Protein AF-A0A0A9CVB9-F1 (afdb_monomer_lite)

Sequence (71 aa):
MTSGFTSESMKELLRLTSWCLNPVREHRPSMSFVETEIHRIREQEIRLTTVMAESSTPIVTLGSQLFTSTR

Foldseek 3Di:
DPPDFDPVLVVLVVVLVVQCVPPDNVSRDDPVVSVVSNVVSVVVRCVVPPPPVPDDPPPPDDPVVVDDDDD

Radius of gyration: 23.37 Å; chains: 1; bounding box: 41×21×75 Å

Organism: Arundo donax (NCBI:txid35708)

pLDDT: mean 86.24, std 14.72, range [44.88, 98.56]

Secondary structure (DSSP, 8-state):
------HHHHHHHHHHHHHHT-SSGGGSPPHHHHHHHHHHHHHHHHHHH-----S-------GGGT-----

Structure (mmCIF, N/CA/C/O backbone):
data_AF-A0A0A9CVB9-F1
#
_entry.id   AF-A0A0A9CVB9-F1
#
loop_
_atom_site.group_PDB
_atom_site.id
_atom_site.type_symbol
_atom_site.label_atom_id
_atom_site.label_alt_id
_atom_site.label_comp_id
_atom_site.label_asym_id
_atom_site.label_entity_id
_atom_site.label_seq_id
_atom_site.pdbx_PDB_ins_code
_atom_site.Cartn_x
_atom_site.Cartn_y
_atom_site.Cartn_z
_atom_site.occupancy
_atom_site.B_iso_or_equiv
_atom_site.auth_seq_id
_atom_site.auth_comp_id
_atom_site.auth_asym_id
_atom_site.auth_atom_id
_atom_site.pdbx_PDB_model_num
ATOM 1 N N . MET A 1 1 ? -7.662 -12.720 16.651 1.00 44.88 1 MET A N 1
ATOM 2 C CA . MET A 1 1 ? -7.674 -11.403 15.982 1.00 44.88 1 MET A CA 1
ATOM 3 C C . MET A 1 1 ? -6.967 -11.575 14.655 1.00 44.88 1 MET A C 1
ATOM 5 O O . MET A 1 1 ? -5.822 -12.005 14.659 1.00 44.88 1 MET A O 1
ATOM 9 N N . THR A 1 2 ? -7.655 -11.383 13.533 1.00 55.75 2 THR A N 1
ATOM 10 C CA . THR A 1 2 ? -7.032 -11.512 12.212 1.00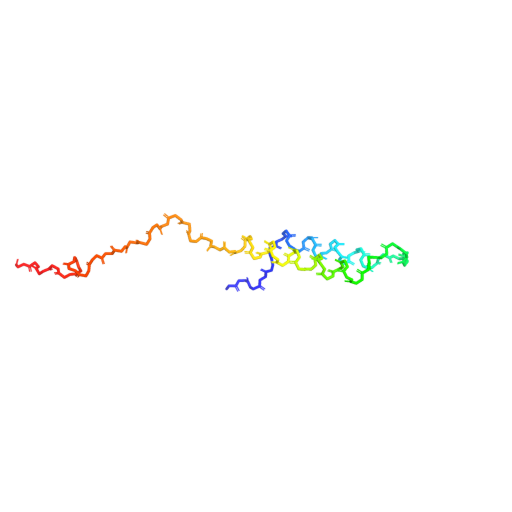 55.75 2 THR A CA 1
ATOM 11 C C . THR A 1 2 ? -6.163 -10.276 11.990 1.00 55.75 2 THR A C 1
ATOM 13 O O . THR A 1 2 ? -6.686 -9.185 11.794 1.00 55.75 2 THR A O 1
ATOM 16 N N . SER A 1 3 ? -4.843 -10.412 12.093 1.00 64.62 3 SER A N 1
ATOM 17 C CA . SER A 1 3 ? -3.882 -9.331 11.842 1.00 64.62 3 SER A CA 1
ATOM 18 C C . SER A 1 3 ? -3.719 -9.098 10.334 1.00 64.62 3 SER A C 1
ATOM 20 O O . SER A 1 3 ? -2.668 -9.393 9.765 1.00 64.62 3 SER A O 1
ATOM 22 N N . GLY A 1 4 ? -4.786 -8.665 9.666 1.00 74.56 4 GLY A N 1
ATOM 23 C CA . GLY A 1 4 ? -4.830 -8.515 8.214 1.00 74.56 4 GLY A CA 1
ATOM 24 C C . GLY A 1 4 ? -5.404 -7.170 7.792 1.00 74.56 4 GLY A C 1
ATOM 25 O O . GLY A 1 4 ? -6.194 -6.582 8.522 1.00 74.56 4 GLY A O 1
ATOM 26 N N . PHE A 1 5 ? -4.992 -6.716 6.608 1.00 87.38 5 PHE A N 1
ATOM 27 C CA . PHE A 1 5 ? -5.570 -5.557 5.936 1.00 87.38 5 PHE A CA 1
ATOM 28 C C . PHE A 1 5 ? -7.002 -5.854 5.474 1.00 87.38 5 PHE A C 1
ATOM 30 O O . PHE A 1 5 ? -7.320 -6.995 5.117 1.00 87.38 5 PHE A O 1
ATOM 37 N N . THR A 1 6 ? -7.847 -4.828 5.401 1.00 92.75 6 THR A N 1
ATOM 38 C CA . THR A 1 6 ? -9.145 -4.92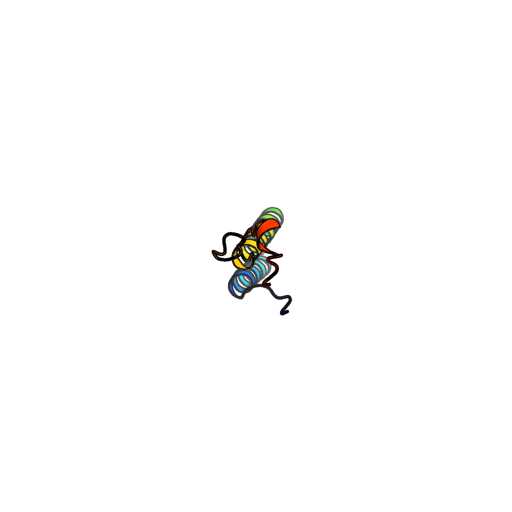8 4.726 1.00 92.75 6 THR A CA 1
ATOM 39 C C . THR A 1 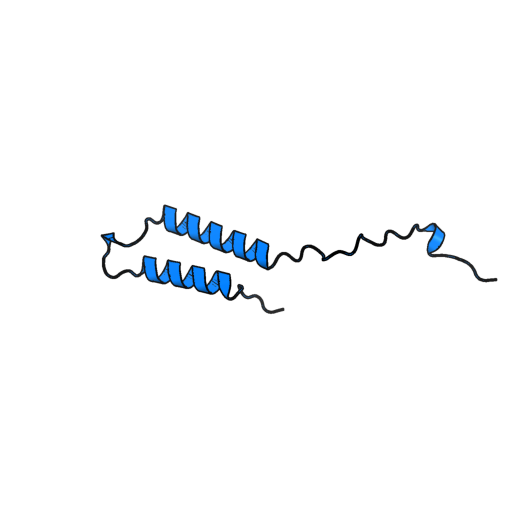6 ? -8.977 -5.317 3.252 1.00 92.75 6 THR A C 1
ATOM 41 O O . THR A 1 6 ? -7.953 -5.053 2.614 1.00 92.75 6 THR A O 1
ATOM 44 N N . SER A 1 7 ? -10.010 -5.939 2.675 1.00 93.88 7 SER A N 1
ATOM 45 C CA . SER A 1 7 ? -10.028 -6.288 1.249 1.00 93.88 7 SER A CA 1
ATOM 46 C C . SER A 1 7 ? -9.878 -5.062 0.340 1.00 93.88 7 SER A C 1
ATOM 48 O O . SER A 1 7 ? -9.285 -5.176 -0.733 1.00 93.88 7 SER A O 1
ATOM 50 N N . GLU A 1 8 ? -10.362 -3.896 0.777 1.00 93.31 8 GLU A N 1
ATOM 51 C CA . GLU A 1 8 ? -10.217 -2.634 0.050 1.00 93.31 8 GLU A CA 1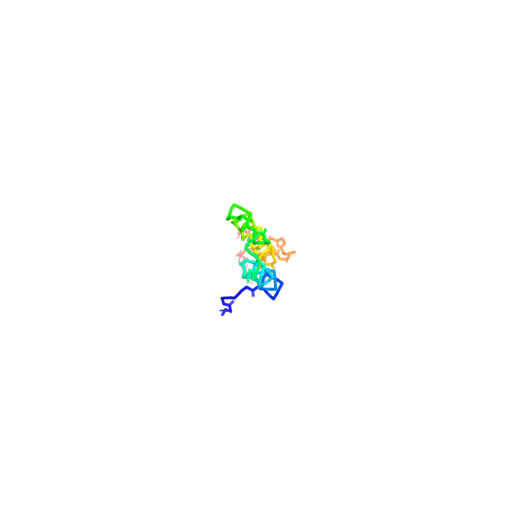
ATOM 52 C C . GLU A 1 8 ? -8.747 -2.201 -0.009 1.00 93.31 8 GLU A C 1
ATOM 54 O O . GLU A 1 8 ? -8.193 -2.040 -1.099 1.00 93.31 8 GLU A O 1
ATOM 59 N N . SER A 1 9 ? -8.069 -2.136 1.140 1.00 93.69 9 SER A N 1
ATOM 60 C CA . SER A 1 9 ? -6.646 -1.783 1.195 1.00 93.69 9 SER A CA 1
ATOM 61 C C . SER A 1 9 ? -5.774 -2.783 0.435 1.00 93.69 9 SER A C 1
ATOM 63 O O . SER A 1 9 ? -4.849 -2.388 -0.277 1.00 93.69 9 SER A O 1
ATOM 65 N N . MET A 1 10 ? -6.096 -4.081 0.498 1.00 95.69 10 MET A N 1
ATOM 66 C CA . MET A 1 10 ? -5.393 -5.109 -0.279 1.00 95.69 10 MET A CA 1
ATOM 67 C C . MET A 1 10 ? -5.566 -4.927 -1.788 1.00 95.69 10 MET A C 1
ATOM 69 O O . MET A 1 10 ? -4.610 -5.084 -2.548 1.00 95.69 10 MET A O 1
ATOM 73 N N . LYS A 1 11 ? -6.768 -4.575 -2.244 1.00 96.94 11 LYS A N 1
ATOM 74 C CA . LYS A 1 11 ? -7.046 -4.312 -3.660 1.00 96.94 11 LYS A CA 1
ATOM 75 C C . LYS A 1 11 ? -6.270 -3.098 -4.167 1.00 96.94 11 LYS A C 1
ATOM 77 O O . LYS A 1 11 ? -5.724 -3.152 -5.270 1.00 96.94 11 LYS A O 1
ATOM 82 N N . GLU A 1 12 ? -6.194 -2.024 -3.387 1.00 97.75 12 GLU A N 1
ATOM 83 C CA . GLU A 1 12 ? -5.390 -0.848 -3.738 1.00 97.75 12 GLU A CA 1
ATOM 84 C C . GLU A 1 12 ? -3.889 -1.169 -3.778 1.00 97.75 12 GLU A C 1
ATOM 86 O O . GLU A 1 12 ? -3.208 -0.812 -4.742 1.00 97.75 12 GLU A O 1
ATOM 91 N N . LEU A 1 13 ? -3.385 -1.930 -2.803 1.00 96.88 13 LEU A N 1
ATOM 92 C CA . LEU A 1 13 ? -1.983 -2.344 -2.759 1.00 96.88 13 LEU A CA 1
ATOM 93 C C . LEU A 1 13 ? -1.596 -3.229 -3.954 1.00 96.88 13 LEU A C 1
ATOM 95 O O . LEU A 1 13 ? -0.528 -3.051 -4.547 1.00 96.88 13 LEU A O 1
ATOM 99 N N . LEU A 1 14 ? -2.467 -4.161 -4.353 1.00 97.94 14 LEU A N 1
ATOM 100 C CA . LEU A 1 14 ? -2.250 -5.002 -5.534 1.00 97.94 14 LEU A CA 1
ATOM 101 C C . LEU A 1 14 ? -2.252 -4.184 -6.830 1.00 97.94 14 LEU A C 1
ATOM 103 O O . LEU A 1 14 ? -1.437 -4.443 -7.717 1.00 97.94 14 LEU A O 1
ATOM 107 N N . ARG A 1 15 ? -3.115 -3.166 -6.938 1.00 98.12 15 ARG A N 1
ATOM 108 C CA . ARG A 1 15 ? -3.111 -2.234 -8.079 1.00 98.12 15 ARG A CA 1
ATOM 109 C C . ARG A 1 15 ? -1.801 -1.455 -8.164 1.00 98.12 15 ARG A C 1
ATOM 111 O O . ARG A 1 15 ? -1.205 -1.413 -9.239 1.00 98.12 15 ARG A O 1
ATOM 118 N N . LEU A 1 16 ? -1.327 -0.903 -7.046 1.00 98.38 16 LEU A N 1
ATOM 119 C CA . LEU A 1 16 ? -0.043 -0.199 -6.992 1.00 98.38 16 LEU A CA 1
ATOM 120 C C . LEU A 1 16 ? 1.116 -1.132 -7.371 1.00 98.38 16 LEU A C 1
ATOM 122 O O . LEU A 1 16 ? 1.953 -0.779 -8.196 1.00 98.38 16 LEU A O 1
ATOM 126 N N . THR A 1 17 ? 1.113 -2.359 -6.844 1.00 98.31 17 THR A N 1
ATOM 127 C CA . THR A 1 17 ? 2.117 -3.385 -7.166 1.00 98.31 17 THR A CA 1
ATOM 128 C C . THR A 1 17 ? 2.126 -3.710 -8.661 1.00 98.31 17 THR A C 1
ATOM 130 O O . THR A 1 17 ? 3.185 -3.728 -9.285 1.00 98.31 17 THR A O 1
ATOM 133 N N . SER A 1 18 ? 0.952 -3.914 -9.265 1.00 98.38 18 SER A N 1
ATOM 134 C CA . SER A 1 18 ? 0.834 -4.165 -10.705 1.00 98.38 18 SER A CA 1
ATOM 135 C C . SER A 1 18 ? 1.367 -2.998 -11.540 1.00 98.38 18 SER A C 1
ATOM 137 O O . SER A 1 18 ? 2.017 -3.235 -12.557 1.00 98.38 18 SER A O 1
ATOM 139 N N . TRP A 1 19 ? 1.152 -1.754 -11.103 1.00 98.19 19 TRP A N 1
ATOM 140 C CA . TRP A 1 19 ? 1.677 -0.571 -11.784 1.00 98.19 19 TRP A CA 1
ATOM 141 C C . TRP A 1 19 ? 3.208 -0.473 -11.686 1.00 98.19 19 TRP A C 1
ATOM 143 O O . TRP A 1 19 ? 3.878 -0.221 -12.690 1.00 98.19 19 TRP A O 1
ATOM 153 N N . CYS A 1 20 ? 3.788 -0.769 -10.521 1.00 98.25 20 CYS A N 1
ATOM 154 C CA . CYS A 1 20 ? 5.242 -0.848 -10.340 1.00 98.25 20 CYS A CA 1
ATOM 155 C C . CYS A 1 20 ? 5.900 -1.915 -11.229 1.00 98.25 20 CYS A C 1
ATOM 157 O O . CYS A 1 20 ? 7.042 -1.749 -11.660 1.00 98.25 20 CYS A O 1
ATOM 159 N N . LEU A 1 21 ? 5.179 -2.998 -11.526 1.00 97.88 21 LEU A N 1
ATOM 160 C CA . LEU A 1 21 ? 5.641 -4.110 -12.359 1.00 97.88 21 LEU A CA 1
ATOM 161 C C . LEU A 1 21 ? 5.338 -3.929 -13.854 1.00 97.88 21 LEU A C 1
ATOM 163 O O . LEU A 1 21 ? 5.480 -4.884 -14.619 1.00 97.88 21 LEU A O 1
ATOM 167 N N . ASN A 1 22 ? 4.945 -2.730 -14.297 1.00 97.94 22 ASN A N 1
ATOM 168 C CA . ASN A 1 22 ? 4.659 -2.485 -15.709 1.00 97.94 22 ASN A CA 1
ATOM 169 C C . ASN A 1 22 ? 5.860 -2.901 -16.593 1.00 97.94 22 ASN A C 1
ATOM 171 O O . ASN A 1 22 ? 7.001 -2.511 -16.301 1.00 97.94 22 ASN A O 1
ATOM 175 N N . PRO A 1 23 ? 5.653 -3.692 -17.665 1.00 97.38 23 PRO A N 1
ATOM 176 C CA . PRO A 1 23 ? 6.745 -4.119 -18.539 1.00 97.38 23 PRO A CA 1
ATOM 177 C C . PRO A 1 23 ? 7.444 -2.936 -19.222 1.00 97.38 23 PRO A C 1
ATOM 179 O O . PRO A 1 23 ? 8.648 -2.998 -19.460 1.00 97.38 23 PRO A O 1
ATOM 182 N N . VAL A 1 24 ? 6.717 -1.844 -19.470 1.00 97.88 24 VAL A N 1
ATOM 183 C CA . VAL A 1 24 ? 7.253 -0.593 -20.013 1.00 97.88 24 VAL A CA 1
ATOM 184 C C . VAL A 1 24 ? 7.795 0.247 -18.858 1.00 97.88 24 VAL A C 1
ATOM 186 O O . VAL A 1 24 ? 7.049 0.647 -17.962 1.00 97.88 24 VAL A O 1
ATOM 189 N N . ARG A 1 25 ? 9.108 0.502 -18.851 1.00 95.94 25 ARG A N 1
ATOM 190 C CA . ARG A 1 25 ? 9.806 1.165 -17.735 1.00 95.94 25 ARG A CA 1
ATOM 191 C C . ARG A 1 25 ? 9.294 2.584 -17.503 1.00 95.94 25 ARG A C 1
ATOM 193 O O . ARG A 1 25 ? 9.154 2.998 -16.359 1.00 95.94 25 ARG A O 1
ATOM 200 N N . GLU A 1 26 ? 8.997 3.296 -18.578 1.00 97.38 26 GLU A N 1
ATOM 201 C CA . GLU A 1 26 ? 8.527 4.681 -18.606 1.00 97.38 26 GLU A CA 1
ATOM 202 C C . GLU A 1 26 ? 7.125 4.824 -18.006 1.00 97.38 26 GLU A C 1
ATOM 204 O O . GLU A 1 26 ? 6.752 5.900 -17.551 1.00 97.38 26 GLU A O 1
ATOM 209 N N . HIS A 1 27 ? 6.351 3.736 -17.980 1.00 97.31 27 HIS A N 1
ATOM 210 C CA . HIS A 1 27 ? 5.032 3.706 -17.359 1.00 97.31 27 HIS A CA 1
ATOM 211 C C . HIS A 1 27 ? 5.082 3.385 -15.868 1.00 97.31 27 HIS A C 1
ATOM 213 O O . HIS A 1 27 ? 4.038 3.430 -15.222 1.00 97.31 27 HIS A O 1
ATOM 219 N N . ARG A 1 28 ? 6.244 3.031 -15.307 1.00 98.12 28 ARG A N 1
ATOM 220 C CA . ARG A 1 28 ? 6.359 2.770 -13.869 1.00 98.12 28 ARG A CA 1
ATOM 221 C C . ARG A 1 28 ? 6.338 4.098 -13.105 1.00 98.12 28 ARG A C 1
ATOM 223 O O . ARG A 1 28 ? 6.963 5.062 -13.549 1.00 98.12 28 ARG A O 1
ATOM 230 N N . PRO A 1 29 ? 5.654 4.162 -11.956 1.00 98.06 29 PRO A N 1
ATOM 231 C CA . PRO A 1 29 ? 5.631 5.365 -11.135 1.00 98.06 29 PRO A CA 1
ATOM 232 C C . PRO A 1 29 ? 7.016 5.670 -10.547 1.00 98.06 29 PRO A C 1
ATOM 234 O O . PRO A 1 29 ? 7.849 4.777 -10.363 1.00 98.06 29 PRO A O 1
ATOM 237 N N . SER A 1 30 ? 7.259 6.939 -10.207 1.00 98.19 30 SER A N 1
ATOM 238 C CA . SER A 1 30 ? 8.435 7.313 -9.419 1.00 98.19 30 SER A CA 1
ATOM 239 C C . SER A 1 30 ? 8.340 6.728 -8.010 1.00 98.19 30 SER A C 1
ATOM 241 O O . SER A 1 30 ? 7.251 6.541 -7.468 1.00 98.19 30 SER A O 1
ATOM 243 N N . MET A 1 31 ? 9.487 6.504 -7.367 1.00 97.25 31 MET A N 1
ATOM 244 C CA . MET A 1 31 ? 9.493 5.965 -6.005 1.00 97.25 31 MET A CA 1
ATOM 245 C C . MET A 1 31 ? 8.800 6.901 -4.999 1.00 97.25 31 MET A C 1
ATOM 247 O O . MET A 1 31 ? 8.089 6.427 -4.121 1.00 97.25 31 MET A O 1
ATOM 251 N N . SER A 1 32 ? 8.916 8.221 -5.182 1.00 98.44 32 SER A N 1
ATOM 252 C CA . SER A 1 32 ? 8.206 9.219 -4.367 1.00 98.44 32 SER A CA 1
ATOM 253 C C . SER A 1 32 ? 6.682 9.103 -4.470 1.00 98.44 32 SER A C 1
ATOM 255 O O . SER A 1 32 ? 5.967 9.269 -3.482 1.00 98.44 32 SER A O 1
ATOM 257 N N . PHE A 1 33 ? 6.171 8.785 -5.662 1.00 98.38 33 PHE A N 1
ATOM 258 C CA . PHE A 1 33 ? 4.748 8.556 -5.865 1.00 98.38 33 PHE A CA 1
ATOM 259 C C . PHE A 1 33 ? 4.303 7.259 -5.179 1.00 98.38 33 PHE A C 1
ATOM 261 O O . PHE A 1 33 ? 3.291 7.243 -4.485 1.00 98.38 33 PHE A O 1
ATOM 268 N N . VAL A 1 34 ? 5.085 6.185 -5.319 1.00 98.50 34 VAL A N 1
ATOM 269 C CA . VAL A 1 34 ? 4.799 4.897 -4.668 1.00 98.50 34 VAL A CA 1
ATOM 270 C C . VAL A 1 34 ? 4.776 5.038 -3.145 1.00 98.50 34 VAL A C 1
ATOM 272 O O . VAL A 1 34 ? 3.863 4.528 -2.507 1.00 98.50 34 VAL A O 1
ATOM 275 N N . GLU A 1 35 ? 5.734 5.757 -2.559 1.00 98.50 35 GLU A N 1
ATOM 276 C CA . GLU A 1 35 ? 5.765 6.051 -1.120 1.00 98.50 35 GLU A CA 1
ATOM 277 C C . GLU A 1 35 ? 4.512 6.814 -0.668 1.00 98.50 35 GLU A C 1
ATOM 279 O O . GLU A 1 35 ? 3.869 6.432 0.312 1.00 98.50 35 GLU A O 1
ATOM 284 N N . THR A 1 36 ? 4.120 7.841 -1.427 1.00 98.56 36 THR A N 1
ATOM 285 C CA . THR A 1 36 ? 2.908 8.626 -1.153 1.00 98.56 36 THR A CA 1
ATOM 286 C C . THR A 1 36 ? 1.655 7.747 -1.183 1.00 98.56 36 THR A C 1
ATOM 288 O O . THR A 1 36 ? 0.823 7.823 -0.277 1.00 98.56 36 THR A O 1
ATOM 291 N N . GLU A 1 37 ? 1.532 6.860 -2.174 1.00 98.44 37 GLU A N 1
ATOM 292 C CA . GLU A 1 37 ? 0.385 5.953 -2.276 1.00 98.44 37 GLU A CA 1
ATOM 293 C C . GLU A 1 37 ? 0.373 4.880 -1.184 1.00 98.44 37 GLU A C 1
ATOM 295 O O . GLU A 1 37 ? -0.693 4.565 -0.659 1.00 98.44 37 GLU A O 1
ATOM 300 N N . ILE A 1 38 ? 1.532 4.355 -0.776 1.00 98.25 38 ILE A N 1
ATOM 301 C CA . ILE A 1 38 ? 1.621 3.430 0.365 1.00 98.25 38 ILE A CA 1
ATOM 302 C C . ILE A 1 38 ? 1.123 4.114 1.641 1.00 98.25 38 ILE A C 1
ATOM 304 O O . ILE A 1 38 ? 0.331 3.528 2.384 1.00 98.25 38 ILE A O 1
ATOM 308 N N . HIS A 1 39 ? 1.538 5.361 1.883 1.00 98.12 39 HIS A N 1
ATOM 309 C CA . HIS A 1 39 ? 1.035 6.147 3.007 1.00 98.12 39 HIS A CA 1
ATOM 310 C C . HIS A 1 39 ? -0.479 6.344 2.926 1.00 98.12 39 HIS A C 1
ATOM 312 O O . HIS A 1 39 ? -1.176 6.092 3.908 1.00 98.12 39 HIS A O 1
ATOM 318 N N . ARG A 1 40 ? -1.004 6.716 1.754 1.00 97.62 40 ARG A N 1
ATOM 319 C CA . ARG A 1 40 ? -2.446 6.899 1.545 1.00 97.62 40 ARG A CA 1
ATOM 320 C C . ARG A 1 40 ? -3.241 5.621 1.836 1.00 97.62 40 ARG A C 1
ATOM 322 O O . ARG A 1 40 ? -4.239 5.686 2.552 1.00 97.62 40 ARG A O 1
ATOM 329 N N . ILE A 1 41 ? -2.794 4.471 1.326 1.00 97.44 41 ILE A N 1
ATOM 330 C CA . ILE A 1 41 ? -3.435 3.163 1.556 1.00 97.44 41 ILE A CA 1
ATOM 331 C C . ILE A 1 41 ? -3.412 2.809 3.047 1.00 97.44 41 ILE A C 1
ATOM 333 O O . ILE A 1 41 ? -4.413 2.348 3.592 1.00 97.44 41 ILE A O 1
ATOM 337 N N . ARG A 1 42 ? -2.295 3.059 3.738 1.00 95.00 42 ARG A N 1
ATOM 338 C CA . ARG A 1 42 ? -2.179 2.804 5.180 1.00 95.00 42 ARG A CA 1
ATOM 339 C C . ARG A 1 42 ? -3.126 3.677 6.003 1.00 95.00 42 ARG A C 1
ATOM 341 O O . ARG A 1 42 ? -3.784 3.165 6.902 1.00 95.00 42 ARG A O 1
ATOM 348 N N . GLU A 1 43 ? -3.208 4.970 5.712 1.00 95.00 43 GLU A N 1
ATOM 349 C CA . GLU A 1 43 ? -4.131 5.874 6.413 1.00 95.00 43 GLU A CA 1
ATOM 350 C C . GLU A 1 43 ? -5.597 5.497 6.161 1.00 95.00 43 GLU A C 1
ATOM 352 O O . GLU A 1 43 ? -6.427 5.543 7.071 1.00 95.00 43 GLU A O 1
ATOM 357 N N . GLN A 1 44 ? -5.920 5.055 4.944 1.00 93.50 44 GLN A N 1
ATOM 358 C CA . GLN A 1 44 ? -7.236 4.512 4.618 1.00 93.50 44 GLN A CA 1
ATOM 359 C C . GLN A 1 44 ? -7.542 3.247 5.432 1.00 93.50 44 GLN A C 1
ATOM 361 O O . GLN A 1 44 ? -8.626 3.149 6.006 1.00 93.50 44 GLN A O 1
ATOM 366 N N . GLU A 1 45 ? -6.593 2.314 5.531 1.00 93.69 45 GLU A N 1
ATOM 367 C CA . GLU A 1 45 ? -6.741 1.106 6.348 1.00 93.69 45 GLU A CA 1
ATOM 368 C C . GLU A 1 45 ? -7.000 1.449 7.814 1.00 93.69 45 GLU A C 1
ATOM 370 O O . GLU A 1 45 ? -7.922 0.905 8.425 1.00 93.69 45 GLU A O 1
ATOM 375 N N . ILE A 1 46 ? -6.222 2.380 8.374 1.00 91.44 46 ILE A N 1
ATOM 376 C CA . ILE A 1 46 ? -6.409 2.853 9.747 1.00 91.44 46 ILE A CA 1
ATOM 377 C C . ILE A 1 46 ? -7.819 3.406 9.897 1.00 91.44 46 ILE A C 1
ATOM 379 O O . ILE A 1 46 ? -8.523 3.011 10.815 1.00 91.44 46 ILE A O 1
ATOM 383 N N . ARG A 1 47 ? -8.284 4.262 8.988 1.00 89.31 47 ARG A N 1
ATOM 384 C CA . ARG A 1 47 ? -9.641 4.819 9.066 1.00 89.31 47 ARG A CA 1
ATOM 385 C C . ARG A 1 47 ? -10.745 3.765 8.996 1.00 89.31 47 ARG A C 1
ATOM 387 O O . ARG A 1 47 ? -11.749 3.923 9.679 1.00 89.31 47 ARG A O 1
ATOM 394 N N . LEU A 1 48 ? -10.578 2.724 8.182 1.00 87.50 48 LEU A N 1
ATOM 395 C CA . LEU A 1 48 ? -11.560 1.643 8.044 1.00 87.50 48 LEU A CA 1
ATOM 396 C C . LEU A 1 48 ? -11.582 0.700 9.254 1.00 87.50 48 LEU A C 1
ATOM 398 O O . LEU A 1 48 ? -12.622 0.125 9.561 1.00 87.50 48 LEU A O 1
ATOM 402 N N . THR A 1 49 ? -10.443 0.527 9.923 1.00 86.81 49 THR A N 1
ATOM 403 C CA . THR A 1 49 ? -10.285 -0.406 11.053 1.00 86.81 49 THR A CA 1
ATOM 404 C C . THR A 1 49 ? -10.305 0.269 12.416 1.00 86.81 49 THR A C 1
ATOM 406 O O . THR A 1 49 ? -10.444 -0.409 13.437 1.00 86.81 49 THR A O 1
ATOM 409 N N . THR A 1 50 ? -10.195 1.597 12.458 1.00 83.31 50 THR A N 1
ATOM 410 C CA . THR A 1 50 ? -10.383 2.371 13.679 1.00 83.31 50 THR A CA 1
ATOM 411 C C . THR A 1 50 ? -11.836 2.226 14.081 1.00 83.31 50 THR A C 1
ATOM 413 O O . THR A 1 50 ? -12.721 2.896 13.553 1.00 83.31 50 THR A O 1
ATOM 416 N N . VAL A 1 51 ? -12.070 1.348 15.051 1.00 66.31 51 VAL A N 1
ATOM 417 C CA . VAL A 1 51 ? -13.299 1.327 15.831 1.00 66.31 51 VAL A CA 1
ATOM 418 C C . VAL A 1 51 ? -13.362 2.670 16.558 1.00 66.31 51 VAL A C 1
ATOM 420 O O . VAL A 1 51 ? -12.831 2.827 17.656 1.00 66.31 51 VAL A O 1
ATOM 423 N N . MET A 1 52 ? -13.985 3.675 15.940 1.00 60.69 52 MET A N 1
ATOM 424 C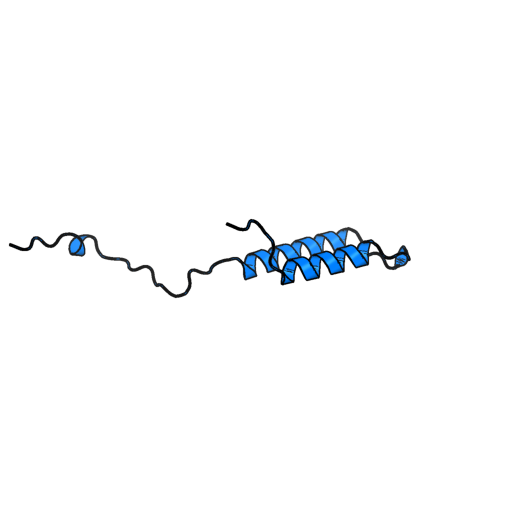 CA . MET A 1 52 ? -14.637 4.721 16.716 1.00 60.69 52 MET A CA 1
ATOM 425 C C . MET A 1 52 ? -15.637 3.966 17.574 1.00 60.69 52 MET A C 1
ATOM 427 O O . MET A 1 52 ? -16.557 3.384 17.013 1.00 60.69 52 MET A O 1
ATOM 431 N N . ALA A 1 53 ? -15.394 3.885 18.887 1.00 59.53 53 ALA A N 1
ATOM 432 C CA . ALA A 1 53 ? -16.308 3.252 19.828 1.00 59.53 53 ALA A CA 1
ATOM 433 C C . ALA A 1 53 ? -17.725 3.730 19.497 1.00 59.53 53 ALA A C 1
ATOM 435 O O . ALA A 1 53 ? -18.055 4.901 19.694 1.00 59.53 53 ALA A O 1
ATOM 436 N N . GLU A 1 54 ? -18.503 2.856 18.859 1.00 57.34 54 GLU A N 1
ATOM 437 C CA . GLU A 1 54 ? -19.779 3.231 18.287 1.00 57.34 54 GLU A CA 1
ATOM 438 C C . GLU A 1 54 ? -20.695 3.611 19.447 1.00 57.34 54 GLU A C 1
ATOM 440 O O . GLU A 1 54 ? -21.138 2.769 20.221 1.00 57.34 54 GLU A O 1
ATOM 445 N N . SER A 1 55 ? -21.001 4.899 19.570 1.00 56.94 55 SER A N 1
ATOM 446 C CA . SER A 1 55 ? -22.211 5.422 20.215 1.00 56.94 55 SER A CA 1
ATOM 447 C C . SER A 1 55 ? -22.476 5.156 21.705 1.00 56.94 55 SER A C 1
ATOM 449 O O . SER A 1 55 ? -23.473 5.668 22.210 1.00 56.94 55 SER A O 1
ATOM 451 N N . SER A 1 56 ? -21.621 4.475 22.468 1.00 59.97 56 SER A N 1
ATOM 452 C CA . SER A 1 56 ? -21.750 4.520 23.927 1.00 59.97 56 SER A CA 1
ATOM 453 C C . SER A 1 56 ? -21.013 5.751 24.443 1.00 59.97 56 SER A C 1
ATOM 455 O O . SER A 1 56 ? -19.796 5.716 24.641 1.00 59.97 56 SER A O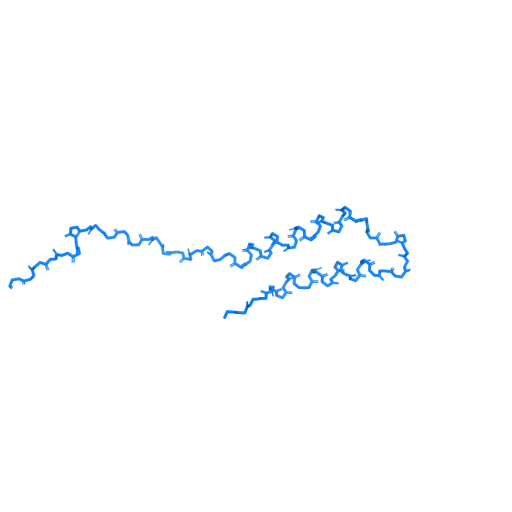 1
ATOM 457 N N . THR A 1 57 ? -21.736 6.846 24.698 1.00 67.25 57 THR A N 1
ATOM 458 C CA . THR A 1 57 ? -21.306 7.785 25.744 1.00 67.25 57 THR A CA 1
ATOM 459 C C . THR A 1 57 ? -20.824 6.945 26.925 1.00 67.25 57 THR A C 1
ATOM 461 O O . THR A 1 57 ? -21.592 6.077 27.360 1.00 67.25 57 THR A O 1
ATOM 464 N N . PRO A 1 58 ? -19.580 7.116 27.408 1.00 64.25 58 PRO A N 1
ATOM 465 C CA . PRO A 1 58 ? -19.113 6.339 28.542 1.00 64.25 58 PRO A CA 1
ATOM 466 C C . PRO A 1 58 ? -20.132 6.531 29.662 1.00 64.25 58 PRO A C 1
ATOM 468 O O . PRO A 1 58 ? -20.458 7.666 30.013 1.00 64.25 58 PRO A O 1
ATOM 471 N N . ILE A 1 59 ? -20.699 5.434 30.167 1.00 72.94 59 ILE A N 1
ATOM 472 C CA . ILE A 1 59 ? -21.571 5.499 31.337 1.00 72.94 59 ILE A CA 1
ATOM 473 C C . ILE A 1 59 ? -20.654 5.868 32.501 1.00 72.94 59 ILE A C 1
ATOM 475 O O . ILE A 1 59 ? -19.982 5.022 33.088 1.00 72.94 59 ILE A O 1
ATOM 479 N N . VAL A 1 60 ? -20.557 7.167 32.774 1.00 76.94 60 VAL A N 1
ATOM 480 C CA . VAL A 1 60 ? -19.842 7.704 33.925 1.00 76.94 60 VAL A CA 1
ATOM 481 C C . VAL A 1 60 ? -20.790 7.606 35.114 1.00 76.94 60 VAL A C 1
ATOM 483 O O . VAL A 1 60 ? -21.587 8.507 35.369 1.00 76.94 60 VAL A O 1
ATOM 486 N N . THR A 1 61 ? -20.739 6.482 35.825 1.00 83.62 61 THR A N 1
ATOM 487 C CA . THR A 1 61 ? -21.468 6.313 37.088 1.00 83.62 61 THR A CA 1
ATOM 488 C C . THR A 1 61 ? -20.721 7.042 38.203 1.00 83.62 61 THR A C 1
ATOM 490 O O . THR A 1 61 ? -19.533 6.797 38.423 1.00 83.62 61 THR A O 1
ATOM 493 N N . LEU A 1 62 ? -21.402 7.935 38.928 1.00 83.94 62 LEU A N 1
ATOM 494 C CA . LEU A 1 62 ? -20.827 8.594 40.104 1.00 83.94 62 LEU A CA 1
ATOM 495 C C . LEU A 1 62 ? -20.517 7.547 41.182 1.00 83.94 62 LEU A C 1
ATOM 497 O O . LEU A 1 62 ? -21.350 6.692 41.472 1.00 83.94 62 LEU A O 1
ATOM 501 N N . GLY A 1 63 ? -19.354 7.637 41.833 1.00 81.12 63 GLY A N 1
ATOM 502 C CA . GLY A 1 63 ? -18.955 6.671 42.868 1.00 81.12 63 GLY A CA 1
ATOM 503 C C . GLY A 1 63 ? -19.955 6.550 44.028 1.00 81.12 63 GLY A C 1
ATOM 504 O O . GLY A 1 63 ? -20.107 5.475 44.602 1.00 81.12 63 GLY A O 1
ATOM 505 N N . SER A 1 64 ? -20.709 7.617 44.315 1.00 86.19 64 SER A N 1
ATOM 506 C CA . SER A 1 64 ? -21.798 7.628 45.303 1.00 86.19 64 SER A CA 1
ATOM 507 C C . SER A 1 64 ? -22.977 6.714 44.950 1.00 86.19 64 SER A C 1
ATOM 509 O O . SER A 1 64 ? -23.755 6.364 45.830 1.00 86.19 64 SER A O 1
ATOM 511 N N . GLN A 1 65 ? -23.113 6.318 43.683 1.00 80.44 65 GLN A N 1
ATOM 512 C CA . GLN A 1 65 ? -24.166 5.426 43.193 1.00 80.44 65 GLN A CA 1
ATOM 513 C C . GLN A 1 65 ? -23.727 3.953 43.144 1.00 80.44 65 GLN A C 1
ATOM 515 O O . GLN A 1 65 ? -24.564 3.085 42.918 1.00 80.44 65 GLN A O 1
ATOM 520 N N . LEU A 1 66 ? -22.441 3.648 43.367 1.00 79.56 66 LEU A N 1
ATOM 521 C CA . LEU A 1 66 ? -21.919 2.273 43.337 1.00 79.56 66 LEU A CA 1
ATOM 522 C C . LEU A 1 66 ? -22.186 1.495 44.630 1.00 79.56 66 LEU A C 1
ATOM 524 O O . LEU A 1 66 ? -22.214 0.268 44.618 1.00 79.56 66 LEU A O 1
ATOM 528 N N . PHE A 1 67 ? -22.391 2.202 45.739 1.00 78.75 67 PHE A N 1
ATOM 529 C CA . PHE A 1 67 ? -22.565 1.600 47.055 1.00 78.75 67 PHE A CA 1
ATOM 530 C C . PHE A 1 67 ? -23.845 2.135 47.689 1.00 78.75 67 PHE A C 1
ATOM 532 O O . PHE A 1 67 ? -23.827 3.119 48.425 1.00 78.75 67 PHE A O 1
ATOM 539 N N . THR A 1 68 ? -24.973 1.486 47.407 1.00 70.25 68 THR A N 1
ATOM 540 C CA . THR A 1 68 ? -26.179 1.658 48.223 1.00 70.25 68 THR A CA 1
ATOM 541 C C . THR A 1 68 ? -26.286 0.466 49.164 1.00 70.25 68 THR A C 1
ATOM 543 O O . THR A 1 68 ? -26.280 -0.687 48.744 1.00 70.25 68 THR A O 1
ATOM 546 N N . SER A 1 69 ? -26.300 0.747 50.466 1.00 66.62 69 SER A N 1
ATOM 547 C CA . SER A 1 69 ? -26.552 -0.266 51.486 1.00 66.62 69 SER A CA 1
ATOM 548 C C . SER A 1 69 ? -28.061 -0.478 51.562 1.00 66.62 69 SER A C 1
ATOM 550 O O . SER A 1 69 ? -28.777 0.369 52.097 1.00 66.62 69 SER A O 1
ATOM 552 N N . THR A 1 70 ? -28.567 -1.563 50.975 1.00 67.38 70 THR A N 1
ATOM 553 C CA . THR A 1 70 ? -29.919 -2.049 51.276 1.00 67.38 70 THR A CA 1
ATOM 554 C C . THR A 1 70 ? -29.922 -2.582 52.701 1.00 67.38 70 THR A C 1
ATOM 556 O O . THR A 1 70 ? -29.160 -3.492 53.024 1.00 67.38 70 THR A O 1
ATOM 559 N N . ARG A 1 71 ? -30.742 -1.957 53.545 1.00 56.47 71 ARG A N 1
ATOM 560 C CA . ARG A 1 71 ? -30.927 -2.317 54.949 1.00 56.47 71 ARG A CA 1
ATOM 561 C C . ARG A 1 71 ? -31.939 -3.442 55.102 1.00 56.47 71 ARG A C 1
ATOM 563 O O . ARG A 1 71 ? -32.905 -3.448 54.308 1.00 56.47 71 ARG A O 1
#